Protein AF-A0A7S0E635-F1 (afdb_monomer_lite)

pLDDT: mean 75.92, std 15.13, range [39.03, 94.69]

Secondary structure (DSSP, 8-state):
-HHHHHHHHHH---HHHHHHHHHHHHHT---PPP-TTPEEE--TT---TTTTT-EEEEEEEETTEEEEEE-S-B-TT--HHHH-STT--TTTTSS--EEEE--SS-TTSTTTTEEEE-----

Structure (mmCIF, N/CA/C/O backbone):
data_AF-A0A7S0E635-F1
#
_entry.id   AF-A0A7S0E635-F1
#
loop_
_atom_site.group_PDB
_atom_site.id
_atom_site.type_symbol
_atom_site.label_atom_id
_atom_site.label_alt_id
_atom_site.label_comp_id
_atom_site.label_as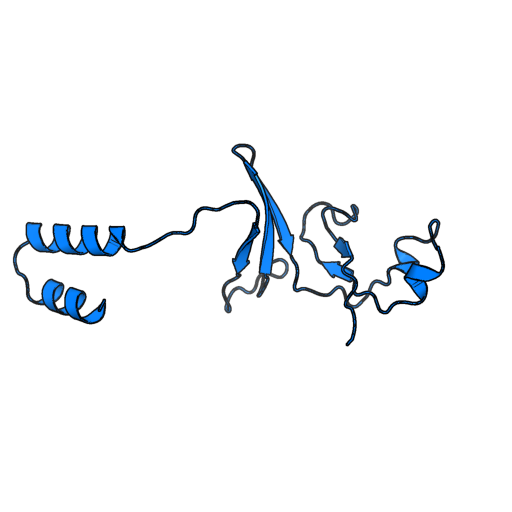ym_id
_atom_site.label_entity_id
_atom_site.label_seq_id
_atom_site.pdbx_PDB_ins_code
_atom_site.Cartn_x
_atom_site.Cartn_y
_atom_site.Cartn_z
_atom_site.occupancy
_atom_site.B_iso_or_equiv
_atom_site.auth_seq_id
_atom_site.auth_comp_id
_atom_site.auth_asym_id
_atom_site.auth_atom_id
_atom_site.pdbx_PDB_model_num
ATOM 1 N N . MET A 1 1 ? 18.607 -20.655 -15.447 1.00 58.69 1 MET A N 1
ATOM 2 C CA . MET A 1 1 ? 18.504 -20.016 -16.782 1.00 58.69 1 MET A CA 1
ATOM 3 C C . MET A 1 1 ? 19.217 -18.654 -16.898 1.00 58.69 1 MET A C 1
ATOM 5 O O . MET A 1 1 ? 19.942 -18.512 -17.871 1.00 58.69 1 MET A O 1
ATOM 9 N N . PRO A 1 2 ? 19.133 -17.677 -15.960 1.00 64.06 2 PRO A N 1
ATOM 10 C CA . PRO A 1 2 ? 19.832 -16.379 -16.104 1.00 64.06 2 PRO A CA 1
ATOM 11 C C . PRO A 1 2 ? 21.365 -16.492 -16.141 1.00 64.06 2 PRO A C 1
ATOM 13 O O . PRO A 1 2 ? 22.040 -15.770 -16.868 1.00 64.06 2 PRO A O 1
ATOM 16 N N . HIS A 1 3 ? 21.912 -17.451 -15.386 1.00 72.19 3 HIS A N 1
ATOM 17 C CA . HIS A 1 3 ? 23.354 -17.678 -15.291 1.00 72.19 3 HIS A CA 1
ATOM 18 C C . HIS A 1 3 ? 23.992 -18.060 -16.637 1.00 72.19 3 HIS A C 1
ATOM 20 O O . HIS A 1 3 ? 25.084 -17.603 -16.948 1.00 72.19 3 HIS A O 1
ATOM 26 N N . GLN A 1 4 ? 23.301 -18.843 -17.469 1.00 77.44 4 GLN A N 1
ATOM 27 C CA . GLN A 1 4 ? 23.826 -19.297 -18.759 1.00 77.44 4 GLN A CA 1
ATOM 28 C C . GLN A 1 4 ? 23.916 -18.150 -19.777 1.00 77.44 4 GLN A C 1
ATOM 30 O O . GLN A 1 4 ? 24.942 -17.998 -20.434 1.00 77.44 4 GLN A O 1
ATOM 35 N N . ALA A 1 5 ? 22.894 -17.289 -19.847 1.00 74.62 5 ALA A N 1
ATOM 36 C CA . ALA A 1 5 ? 22.912 -16.092 -20.694 1.00 74.62 5 ALA A CA 1
ATOM 37 C C . ALA A 1 5 ? 24.042 -15.122 -20.300 1.00 74.62 5 ALA A C 1
ATOM 39 O O . ALA A 1 5 ? 24.729 -14.580 -21.164 1.00 74.62 5 ALA A O 1
ATOM 40 N N . TYR A 1 6 ? 24.302 -14.975 -18.996 1.00 77.31 6 TYR A N 1
ATOM 41 C CA . TYR A 1 6 ? 25.413 -14.169 -18.485 1.00 77.31 6 TYR A CA 1
ATOM 42 C C . TYR A 1 6 ? 26.791 -14.696 -18.917 1.00 77.31 6 TYR A C 1
ATOM 44 O O . TYR A 1 6 ? 27.663 -13.906 -19.285 1.00 77.31 6 TYR A O 1
ATOM 52 N N . GLN A 1 7 ? 26.996 -16.018 -18.922 1.00 82.94 7 GLN A N 1
ATOM 53 C CA . GLN A 1 7 ? 28.259 -16.597 -19.398 1.00 82.94 7 GLN A CA 1
ATOM 54 C C . GLN A 1 7 ? 28.462 -16.365 -20.900 1.00 82.94 7 GLN A C 1
ATOM 56 O O . GLN A 1 7 ? 29.561 -16.005 -21.322 1.00 82.94 7 GLN A O 1
ATOM 61 N N . LEU A 1 8 ? 27.400 -16.481 -21.700 1.00 77.81 8 L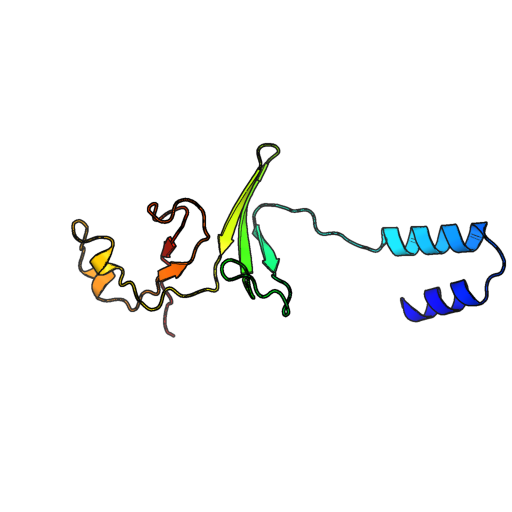EU A N 1
ATOM 62 C CA . LEU A 1 8 ? 27.476 -16.230 -23.139 1.00 77.81 8 LEU A CA 1
ATOM 63 C C . LEU A 1 8 ? 27.766 -14.744 -23.453 1.00 77.81 8 LEU A C 1
ATOM 65 O O . LEU A 1 8 ? 28.538 -14.448 -24.364 1.00 77.81 8 LEU A O 1
ATOM 69 N N . LEU A 1 9 ? 27.241 -13.802 -22.657 1.00 79.50 9 LEU A N 1
ATOM 70 C CA . LEU A 1 9 ? 27.568 -12.368 -22.760 1.00 79.50 9 LEU A CA 1
ATOM 71 C C . LEU A 1 9 ? 29.053 -12.068 -22.518 1.00 79.50 9 LEU A C 1
ATOM 73 O O . LEU A 1 9 ? 29.635 -11.243 -23.229 1.00 79.50 9 LEU A O 1
ATOM 77 N N . LYS A 1 10 ? 29.667 -12.738 -21.535 1.00 79.50 10 LYS A N 1
ATOM 78 C CA . LYS A 1 10 ? 31.096 -12.585 -21.225 1.00 79.50 10 LYS A CA 1
ATOM 79 C C . LYS A 1 10 ? 32.006 -13.125 -22.325 1.00 79.50 10 LYS A C 1
ATOM 81 O O . LYS A 1 10 ? 33.080 -12.572 -22.533 1.00 79.50 10 LYS A O 1
ATOM 86 N N . GLN A 1 11 ? 31.583 -14.185 -23.006 1.00 81.81 11 GLN A N 1
ATOM 87 C CA . GLN A 1 11 ? 32.387 -14.879 -24.016 1.00 81.81 11 GLN A CA 1
ATOM 88 C C . GLN A 1 11 ? 32.208 -14.312 -25.433 1.00 81.81 11 GLN A C 1
ATOM 90 O O . GLN A 1 11 ? 33.092 -14.463 -26.271 1.00 81.81 11 GLN A O 1
ATOM 95 N N . SER A 1 12 ? 31.087 -13.645 -25.716 1.00 76.88 12 SER A N 1
ATOM 96 C CA . SER A 1 12 ? 30.837 -13.033 -27.025 1.00 76.88 12 SER A CA 1
ATOM 97 C C . SER A 1 12 ? 31.717 -11.805 -27.242 1.00 76.88 12 SER A C 1
ATOM 99 O O . SER A 1 12 ? 31.856 -11.015 -26.324 1.00 76.88 12 SER A O 1
ATOM 101 N N . THR A 1 13 ? 32.268 -11.595 -28.441 1.00 82.00 13 THR A N 1
ATOM 102 C CA . THR A 1 13 ? 32.971 -10.354 -28.842 1.00 82.00 13 THR A CA 1
ATOM 103 C C . THR A 1 13 ? 32.078 -9.401 -29.643 1.00 82.00 13 THR A C 1
ATOM 105 O O . THR A 1 13 ? 32.420 -8.232 -29.814 1.00 82.00 13 THR A O 1
ATOM 108 N N . SER A 1 14 ? 30.908 -9.870 -30.092 1.00 87.62 14 SER A N 1
ATOM 109 C CA . SER A 1 14 ? 29.976 -9.106 -30.923 1.00 87.62 14 SER A CA 1
ATOM 110 C C . SER A 1 14 ? 29.116 -8.164 -30.086 1.00 87.62 14 SER A C 1
ATOM 112 O O . SER A 1 14 ? 28.316 -8.591 -29.251 1.00 87.62 14 SER A O 1
ATOM 114 N N . THR A 1 15 ? 29.240 -6.865 -30.349 1.00 82.69 15 THR A N 1
ATOM 115 C CA . THR A 1 15 ? 28.419 -5.826 -29.715 1.00 82.69 15 THR A CA 1
ATOM 116 C C . THR A 1 15 ? 26.935 -6.007 -30.034 1.00 82.69 15 THR A C 1
ATOM 118 O O . THR A 1 15 ? 26.112 -5.961 -29.126 1.00 82.69 15 THR A O 1
ATOM 121 N N . ILE A 1 16 ? 26.590 -6.296 -31.293 1.00 86.88 16 ILE A N 1
ATOM 122 C CA . ILE A 1 16 ? 25.194 -6.467 -31.738 1.00 86.88 16 ILE A CA 1
ATOM 123 C C . ILE A 1 16 ? 24.529 -7.634 -31.004 1.00 86.88 16 ILE A C 1
ATOM 125 O O . ILE A 1 16 ? 23.422 -7.503 -30.487 1.00 86.88 16 ILE A O 1
ATOM 129 N N . TRP A 1 17 ? 25.233 -8.760 -30.902 1.00 82.44 17 TRP A N 1
ATOM 130 C CA . TRP A 1 17 ? 24.710 -9.944 -30.229 1.00 82.44 17 TRP A CA 1
ATOM 131 C C . TRP A 1 17 ? 24.539 -9.714 -28.720 1.00 82.44 17 TRP A C 1
ATOM 133 O O . TRP A 1 17 ? 23.522 -10.097 -28.145 1.00 82.44 17 TRP A O 1
ATOM 143 N N . ARG A 1 18 ? 25.487 -9.013 -28.076 1.00 83.75 18 ARG A N 1
ATOM 144 C CA . ARG A 1 18 ? 25.351 -8.617 -26.664 1.00 83.75 18 ARG A CA 1
ATOM 145 C C . ARG A 1 18 ? 24.115 -7.746 -26.435 1.00 83.75 18 ARG A C 1
ATOM 147 O O . ARG A 1 18 ? 23.390 -7.987 -25.474 1.00 83.75 18 ARG A O 1
ATOM 154 N N . PHE A 1 19 ? 23.844 -6.787 -27.323 1.00 87.25 19 PHE A N 1
ATOM 155 C CA . PHE A 1 19 ? 22.630 -5.969 -27.255 1.00 87.25 19 PHE A CA 1
ATOM 156 C C . PHE A 1 19 ? 21.357 -6.811 -27.384 1.00 87.25 19 PHE A C 1
ATOM 158 O O . PHE A 1 19 ? 20.452 -6.649 -26.573 1.00 87.25 19 PHE A O 1
ATOM 165 N N . GLN A 1 20 ? 21.294 -7.743 -28.339 1.00 86.38 20 GLN A N 1
ATOM 166 C CA . GLN A 1 20 ? 20.126 -8.617 -28.516 1.00 86.38 20 GLN A CA 1
ATOM 167 C C . GLN A 1 20 ? 19.842 -9.465 -27.274 1.00 86.38 20 GLN A C 1
ATOM 169 O O . GLN A 1 20 ? 18.701 -9.533 -26.822 1.00 86.38 20 GLN A O 1
ATOM 174 N N . VAL A 1 21 ? 20.879 -10.049 -26.673 1.00 85.12 21 VAL A N 1
ATOM 175 C CA . VAL A 1 21 ? 20.724 -10.851 -25.454 1.00 85.12 21 VAL A CA 1
ATOM 176 C C . VAL A 1 21 ? 20.283 -9.997 -24.269 1.00 85.12 21 VAL A C 1
ATOM 178 O O . VAL A 1 21 ? 19.413 -10.418 -23.512 1.00 85.12 21 VAL A O 1
ATOM 181 N N . VAL A 1 22 ? 20.831 -8.791 -24.107 1.00 86.25 22 VAL A N 1
ATOM 182 C CA . VAL A 1 22 ? 20.393 -7.870 -23.047 1.00 86.25 22 VAL A CA 1
ATOM 183 C C . VAL A 1 22 ? 18.935 -7.454 -23.248 1.00 86.25 22 VAL A C 1
ATOM 185 O O . VAL A 1 22 ? 18.172 -7.478 -22.285 1.00 86.25 22 VAL A O 1
ATOM 188 N N . LEU A 1 23 ? 18.519 -7.137 -24.477 1.00 84.81 23 LEU A N 1
ATOM 189 C CA . LEU A 1 23 ? 17.126 -6.801 -24.785 1.00 84.81 23 LEU A CA 1
ATOM 190 C C . LEU A 1 23 ? 16.180 -7.967 -24.482 1.00 84.81 23 LEU A C 1
ATOM 192 O O . LEU A 1 23 ? 15.130 -7.752 -23.882 1.00 84.81 23 LEU A O 1
ATOM 196 N N . GLU A 1 24 ? 16.570 -9.199 -24.808 1.00 86.12 24 GLU A N 1
ATOM 197 C CA . GLU A 1 24 ? 15.784 -10.390 -24.478 1.00 86.12 24 GLU A CA 1
ATOM 198 C C . GLU A 1 24 ? 15.760 -10.693 -22.969 1.00 86.12 24 GLU A C 1
ATOM 200 O O . GLU A 1 24 ? 14.775 -11.204 -22.436 1.00 86.12 24 GLU A O 1
ATOM 205 N N . MET A 1 25 ? 16.826 -10.367 -22.236 1.00 83.69 25 MET A N 1
ATOM 206 C CA . MET A 1 25 ? 16.822 -10.459 -20.776 1.00 83.69 25 MET A CA 1
ATOM 207 C C . MET A 1 25 ? 15.890 -9.414 -20.156 1.00 83.69 25 MET A C 1
ATOM 209 O O . MET A 1 25 ? 15.108 -9.760 -19.272 1.00 83.69 25 MET A O 1
ATOM 213 N N . ILE A 1 26 ? 15.931 -8.168 -20.637 1.00 85.44 26 ILE A N 1
ATOM 214 C CA . ILE A 1 26 ? 15.063 -7.078 -20.173 1.00 85.44 26 ILE A CA 1
ATOM 215 C C . ILE A 1 26 ? 13.599 -7.374 -20.506 1.00 85.44 26 ILE A C 1
ATOM 217 O O . ILE A 1 26 ? 12.742 -7.181 -19.651 1.00 85.44 26 ILE A O 1
ATOM 221 N N . SER A 1 27 ? 13.297 -7.925 -21.685 1.00 80.62 27 SER A N 1
ATOM 222 C CA . SER A 1 27 ? 11.920 -8.260 -22.075 1.00 80.62 27 SER A CA 1
ATOM 223 C C . SER A 1 27 ? 11.283 -9.334 -21.187 1.00 80.62 27 SER A C 1
ATOM 225 O O . SER A 1 27 ? 10.061 -9.463 -21.140 1.00 80.62 27 SER A O 1
ATOM 227 N N . ARG A 1 28 ? 12.098 -10.122 -20.477 1.00 82.06 28 ARG A N 1
ATOM 228 C CA . ARG A 1 28 ? 11.642 -11.126 -19.506 1.00 82.06 28 ARG A CA 1
ATOM 229 C C . ARG A 1 28 ? 11.446 -10.550 -18.106 1.00 82.06 28 ARG A C 1
ATOM 231 O O . ARG A 1 28 ? 10.842 -11.220 -17.265 1.00 82.06 28 ARG A O 1
ATOM 238 N N . ILE A 1 29 ? 11.931 -9.337 -17.838 1.00 83.44 29 ILE A N 1
ATOM 239 C CA . ILE A 1 29 ? 11.647 -8.627 -16.593 1.00 83.44 29 ILE A CA 1
ATOM 240 C C . ILE A 1 29 ? 10.188 -8.185 -16.657 1.00 83.44 29 ILE A C 1
ATOM 242 O O . ILE A 1 29 ? 9.836 -7.197 -17.293 1.00 83.44 29 ILE A O 1
ATOM 246 N N . ARG A 1 30 ? 9.318 -8.934 -15.979 1.00 76.81 30 ARG A N 1
ATOM 247 C CA . ARG A 1 30 ? 7.959 -8.470 -15.714 1.00 76.81 30 ARG A CA 1
ATOM 248 C C . ARG A 1 30 ? 8.008 -7.495 -14.552 1.00 76.81 30 ARG A C 1
ATOM 250 O O . ARG A 1 30 ? 8.088 -7.920 -13.403 1.00 76.81 30 ARG A O 1
ATOM 257 N N . ILE A 1 31 ? 7.957 -6.205 -14.862 1.00 79.06 31 ILE A N 1
ATOM 258 C CA . ILE A 1 31 ? 7.619 -5.187 -13.872 1.00 79.06 31 ILE A CA 1
ATOM 259 C C . ILE A 1 31 ? 6.098 -5.265 -13.704 1.00 79.06 31 ILE A C 1
ATOM 261 O O . ILE A 1 31 ? 5.382 -5.053 -14.685 1.00 79.06 31 ILE A O 1
ATOM 265 N N . PRO A 1 32 ? 5.588 -5.668 -12.529 1.00 81.25 32 PRO A N 1
ATOM 266 C CA . PRO A 1 32 ? 4.153 -5.726 -12.319 1.00 81.25 32 PRO A CA 1
ATOM 267 C C . PRO A 1 32 ? 3.568 -4.321 -12.454 1.00 81.25 32 PRO A C 1
ATOM 269 O O . PRO A 1 32 ? 4.071 -3.369 -11.861 1.00 81.25 32 PRO A O 1
ATOM 272 N N . GLU A 1 33 ? 2.505 -4.208 -13.243 1.00 87.00 33 GLU A N 1
ATOM 273 C CA . GLU A 1 33 ? 1.734 -2.977 -13.343 1.00 87.00 33 GLU A CA 1
ATOM 274 C C . GLU A 1 33 ? 1.044 -2.701 -12.004 1.00 87.00 33 GLU A C 1
ATOM 276 O O . GLU A 1 33 ? 0.485 -3.606 -11.365 1.00 87.00 33 GLU A O 1
ATOM 281 N N . LEU A 1 34 ? 1.100 -1.446 -11.568 1.00 89.12 34 LEU A N 1
ATOM 282 C CA . LEU A 1 34 ? 0.384 -1.018 -10.383 1.00 89.12 34 LEU A CA 1
ATOM 283 C C . LEU A 1 34 ? -1.113 -1.004 -10.697 1.00 89.12 34 LEU A C 1
ATOM 285 O O . LEU A 1 34 ? -1.539 -0.480 -11.716 1.00 89.12 34 LEU A O 1
ATOM 289 N N . ARG A 1 35 ? -1.922 -1.617 -9.837 1.00 93.31 35 ARG A N 1
ATOM 290 C CA . ARG A 1 35 ? -3.376 -1.653 -9.989 1.00 93.31 35 ARG A CA 1
ATOM 291 C C . ARG A 1 35 ? -4.032 -1.917 -8.648 1.00 93.31 35 ARG A C 1
ATOM 293 O O . ARG A 1 35 ? -3.378 -2.340 -7.692 1.00 93.31 35 ARG A O 1
ATOM 300 N N . ARG A 1 36 ? -5.347 -1.727 -8.594 1.00 94.06 36 ARG A N 1
ATOM 301 C CA . ARG A 1 36 ? -6.154 -2.149 -7.449 1.00 94.06 36 ARG A CA 1
ATOM 302 C C . ARG A 1 36 ? -5.917 -3.633 -7.138 1.00 94.06 36 ARG A C 1
ATOM 304 O O . ARG A 1 36 ? -5.944 -4.476 -8.034 1.00 94.06 36 ARG A O 1
ATOM 311 N N . GLY A 1 37 ? -5.691 -3.941 -5.865 1.00 92.88 37 GLY A N 1
ATOM 312 C CA . GLY A 1 37 ? -5.363 -5.278 -5.367 1.00 92.88 37 GLY A CA 1
ATOM 313 C C . GLY A 1 37 ? -3.867 -5.604 -5.343 1.00 92.88 37 GLY A C 1
ATOM 314 O O . GLY A 1 37 ? -3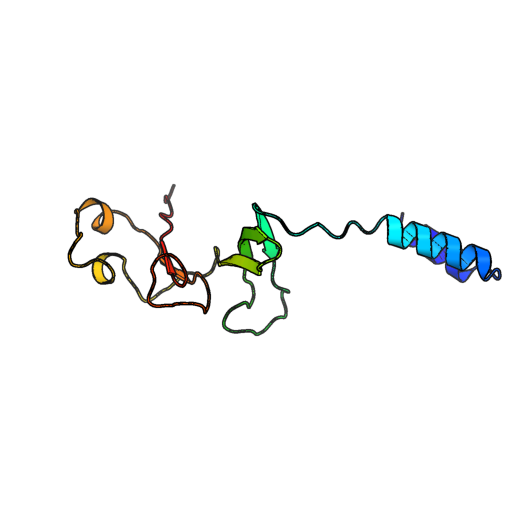.496 -6.664 -4.844 1.00 92.88 37 GLY A O 1
ATOM 315 N N . THR A 1 38 ? -2.996 -4.729 -5.853 1.00 94.12 38 THR A N 1
ATOM 316 C CA . THR A 1 38 ? -1.543 -4.912 -5.749 1.00 94.12 38 THR A CA 1
ATOM 317 C C . THR A 1 38 ? -1.065 -4.647 -4.321 1.00 94.12 38 THR A C 1
ATOM 319 O O . THR A 1 38 ? -1.492 -3.683 -3.685 1.00 94.12 38 THR A O 1
ATOM 322 N N . PHE A 1 39 ? -0.139 -5.480 -3.839 1.00 94.69 39 PHE A N 1
ATOM 323 C CA . PHE A 1 39 ? 0.611 -5.224 -2.612 1.00 94.69 39 PHE A CA 1
ATOM 324 C C . PHE A 1 39 ? 1.962 -4.587 -2.930 1.00 94.69 39 PHE A C 1
ATOM 326 O O . PHE A 1 39 ? 2.728 -5.124 -3.731 1.00 94.69 39 PHE A O 1
ATOM 333 N N . LEU A 1 40 ? 2.277 -3.478 -2.266 1.00 93.69 40 LEU A N 1
ATOM 334 C CA . LEU A 1 40 ? 3.627 -2.926 -2.223 1.00 93.69 40 LEU A CA 1
ATOM 335 C C . LEU A 1 40 ? 4.320 -3.431 -0.963 1.00 93.69 40 LEU A C 1
ATOM 337 O O . LEU A 1 40 ? 3.800 -3.275 0.141 1.00 93.69 40 LEU A O 1
ATOM 341 N N . ILE A 1 41 ? 5.488 -4.042 -1.138 1.00 93.56 41 ILE A N 1
ATOM 342 C CA . ILE A 1 41 ? 6.287 -4.589 -0.042 1.00 93.56 41 ILE A CA 1
ATOM 343 C C . ILE A 1 41 ? 7.507 -3.696 0.132 1.00 93.56 41 ILE A C 1
ATOM 345 O O . ILE A 1 41 ? 8.301 -3.536 -0.795 1.00 93.56 41 ILE A O 1
ATOM 349 N N . SER A 1 42 ? 7.648 -3.121 1.322 1.00 93.00 42 SER A N 1
ATOM 350 C CA . SER A 1 42 ? 8.814 -2.320 1.672 1.00 93.00 42 SER A CA 1
ATOM 351 C C . SER A 1 42 ? 10.080 -3.173 1.722 1.00 93.00 42 SER A C 1
ATOM 353 O O . SER A 1 42 ? 10.063 -4.340 2.127 1.00 93.00 42 SER A O 1
ATOM 355 N N . GLU A 1 43 ? 11.207 -2.584 1.334 1.00 88.44 43 GLU A N 1
ATOM 356 C CA . GLU A 1 43 ? 12.503 -3.239 1.456 1.00 88.44 43 GLU A CA 1
ATOM 357 C C . GLU A 1 43 ? 12.843 -3.527 2.925 1.00 88.44 43 GLU A C 1
ATOM 359 O O . GLU A 1 43 ? 12.600 -2.716 3.820 1.00 88.44 43 GLU A O 1
ATOM 364 N N . ARG A 1 44 ? 13.483 -4.674 3.186 1.00 79.25 44 ARG A N 1
ATOM 365 C CA . ARG A 1 44 ? 13.828 -5.107 4.553 1.00 79.25 44 ARG A CA 1
ATOM 366 C C . ARG A 1 44 ? 14.713 -4.117 5.317 1.00 79.25 44 ARG A C 1
ATOM 368 O O . ARG A 1 44 ? 14.627 -4.063 6.542 1.00 79.25 44 ARG A O 1
ATOM 375 N N . SER A 1 45 ? 15.586 -3.402 4.609 1.00 82.50 45 SER A N 1
ATOM 376 C CA . SER A 1 45 ? 16.560 -2.453 5.162 1.00 82.50 45 SER A CA 1
ATOM 377 C C . SER A 1 45 ? 16.031 -1.027 5.282 1.00 82.50 45 SER A C 1
ATOM 379 O O . SER A 1 45 ? 16.746 -0.171 5.798 1.00 82.50 45 SER A O 1
ATOM 381 N N . LYS A 1 46 ? 14.812 -0.743 4.808 1.00 78.62 46 LYS A N 1
ATOM 382 C CA . LYS A 1 46 ? 14.246 0.602 4.868 1.00 78.62 46 LYS A CA 1
ATOM 383 C C . LYS A 1 46 ? 13.914 0.968 6.320 1.00 78.62 46 LYS A C 1
ATOM 385 O O . LYS A 1 46 ? 13.051 0.344 6.933 1.00 78.62 46 LYS A O 1
ATOM 390 N N . GLN A 1 47 ? 14.615 1.972 6.849 1.00 77.19 47 GLN A N 1
ATOM 391 C CA . GLN A 1 47 ? 14.454 2.526 8.205 1.00 77.19 47 GLN A CA 1
ATOM 392 C C . GLN A 1 47 ? 13.567 3.781 8.191 1.00 77.19 47 GLN A C 1
ATOM 394 O O . GLN A 1 47 ? 13.949 4.834 8.682 1.00 77.19 47 GLN A O 1
ATOM 399 N N . ASP A 1 48 ? 12.423 3.691 7.524 1.00 80.88 48 ASP A N 1
ATOM 400 C CA . ASP A 1 48 ? 11.425 4.761 7.496 1.00 80.88 48 ASP A CA 1
ATOM 401 C C . ASP A 1 48 ? 10.368 4.450 8.557 1.00 80.88 48 ASP A C 1
ATOM 403 O O . ASP A 1 48 ? 9.840 3.339 8.564 1.00 80.88 48 ASP A O 1
ATOM 407 N N . ASP A 1 49 ? 10.065 5.398 9.440 1.00 76.25 49 ASP A N 1
ATOM 408 C CA . ASP A 1 49 ? 9.103 5.189 10.527 1.00 76.25 49 ASP A CA 1
ATOM 409 C C . ASP A 1 49 ? 7.681 4.929 10.008 1.00 76.25 49 ASP A C 1
ATOM 411 O O . ASP A 1 49 ? 6.919 4.200 10.639 1.00 76.25 49 ASP A O 1
ATOM 415 N N . ALA A 1 50 ? 7.319 5.468 8.838 1.00 80.12 50 ALA A N 1
ATOM 416 C CA . ALA A 1 50 ? 5.986 5.286 8.268 1.00 80.12 50 ALA A CA 1
ATOM 417 C C . ALA A 1 50 ? 5.877 4.006 7.425 1.00 80.12 50 ALA A C 1
ATOM 419 O O . ALA A 1 50 ? 4.871 3.302 7.473 1.00 80.12 50 ALA A O 1
ATOM 420 N N . PHE A 1 51 ? 6.903 3.683 6.633 1.00 88.12 51 PHE A N 1
ATOM 421 C CA . PHE A 1 51 ? 6.833 2.601 5.637 1.00 88.12 51 PHE A CA 1
ATOM 422 C C . PHE A 1 51 ? 7.851 1.477 5.850 1.00 88.12 51 PHE A C 1
ATOM 424 O O . PHE A 1 51 ? 7.948 0.558 5.034 1.00 88.12 51 PHE A O 1
ATOM 431 N N . GLY A 1 52 ? 8.641 1.508 6.916 1.00 90.88 52 GLY A N 1
ATOM 432 C CA . GLY A 1 52 ? 9.584 0.449 7.254 1.00 90.88 52 GLY A CA 1
ATOM 433 C C . GLY A 1 52 ? 8.857 -0.878 7.447 1.00 90.88 52 GLY A C 1
ATOM 434 O O . GLY A 1 52 ? 7.916 -0.977 8.233 1.00 90.88 52 GLY A O 1
ATOM 435 N N . ARG A 1 53 ? 9.277 -1.909 6.699 1.00 90.75 53 ARG A N 1
ATOM 436 C CA . ARG A 1 53 ? 8.678 -3.260 6.743 1.00 90.75 53 ARG A CA 1
ATOM 437 C C . ARG A 1 53 ? 7.158 -3.281 6.495 1.00 90.75 53 ARG A C 1
ATOM 439 O O . ARG A 1 53 ? 6.489 -4.230 6.902 1.00 90.75 53 ARG A O 1
ATOM 446 N N . SER A 1 54 ? 6.610 -2.257 5.840 1.00 92.69 54 SER A N 1
ATOM 447 C CA . SER A 1 54 ? 5.182 -2.182 5.553 1.00 92.69 54 SER A CA 1
ATOM 448 C C . SER A 1 54 ? 4.783 -3.071 4.374 1.00 92.69 54 SER A C 1
ATOM 450 O O . SER A 1 54 ? 5.565 -3.344 3.455 1.00 92.69 54 SER A O 1
ATOM 452 N N . VAL A 1 55 ? 3.529 -3.505 4.416 1.00 94.44 55 VAL A N 1
ATOM 453 C CA . VAL A 1 55 ? 2.782 -4.069 3.299 1.00 94.44 55 VAL A CA 1
ATOM 454 C C . VAL A 1 55 ? 1.626 -3.116 3.035 1.00 94.44 55 VAL A C 1
ATOM 456 O O . VAL A 1 55 ? 0.755 -2.948 3.889 1.00 94.44 55 VAL A O 1
ATOM 459 N N . VAL A 1 56 ? 1.630 -2.479 1.866 1.00 93.06 56 VAL A N 1
ATOM 460 C CA . VAL A 1 56 ? 0.587 -1.534 1.450 1.00 93.06 56 VAL A CA 1
ATOM 461 C C . VAL A 1 56 ? -0.326 -2.217 0.441 1.00 93.06 56 VAL A C 1
ATOM 463 O O . VAL A 1 56 ? 0.148 -2.686 -0.590 1.00 93.06 56 VAL A O 1
ATOM 466 N N . LEU A 1 57 ? -1.628 -2.254 0.706 1.00 94.25 57 LEU A N 1
ATOM 467 C CA . LEU A 1 57 ? -2.639 -2.665 -0.265 1.00 94.25 57 LEU A CA 1
ATOM 468 C C . LEU A 1 57 ? -3.080 -1.453 -1.084 1.00 94.25 57 LEU A C 1
ATOM 470 O O . LEU A 1 57 ? -3.591 -0.490 -0.517 1.00 94.25 57 LEU A O 1
ATOM 474 N N . ILE A 1 58 ? -2.954 -1.522 -2.407 1.00 93.38 58 ILE A N 1
ATOM 475 C CA . ILE A 1 58 ? -3.526 -0.523 -3.312 1.00 93.38 58 ILE A CA 1
ATOM 476 C C . ILE A 1 58 ? -5.013 -0.807 -3.501 1.00 93.38 58 ILE A C 1
ATOM 478 O O . ILE A 1 58 ? -5.388 -1.870 -4.000 1.00 93.38 58 ILE A O 1
ATOM 482 N N . PHE A 1 59 ? -5.867 0.145 -3.134 1.00 92.06 59 PHE A N 1
ATOM 483 C CA . PHE A 1 59 ? -7.314 0.026 -3.325 1.00 92.06 59 PHE A CA 1
ATOM 484 C C . PHE A 1 59 ? -7.861 0.976 -4.394 1.00 92.06 59 PHE A C 1
ATOM 486 O O . PHE A 1 59 ? -8.953 0.712 -4.897 1.00 92.06 59 PHE A O 1
ATOM 493 N N . ASP A 1 60 ? -7.094 1.997 -4.785 1.00 91.19 60 ASP A N 1
ATOM 494 C CA . ASP A 1 60 ? -7.393 2.864 -5.924 1.00 91.19 60 ASP A CA 1
ATOM 495 C C . ASP A 1 60 ? -6.113 3.246 -6.686 1.00 91.19 60 ASP A C 1
ATOM 497 O O . ASP A 1 60 ? -5.059 3.475 -6.087 1.00 91.19 60 ASP A O 1
ATOM 501 N N . HIS A 1 61 ? -6.197 3.280 -8.013 1.00 91.06 61 HIS A N 1
ATOM 502 C CA . HIS A 1 61 ? -5.099 3.654 -8.900 1.00 91.06 61 HIS A CA 1
ATOM 503 C C . HIS A 1 61 ? -5.665 4.221 -10.202 1.00 91.06 61 HIS A C 1
ATOM 505 O O . HIS A 1 61 ? -6.375 3.525 -10.929 1.00 91.06 61 HIS A O 1
ATOM 511 N N . SER A 1 62 ? -5.342 5.479 -10.486 1.00 90.25 62 SER A N 1
ATOM 512 C CA . SER A 1 62 ? -5.739 6.194 -11.697 1.00 90.25 62 SER A CA 1
ATOM 513 C C . SER A 1 62 ? -4.666 7.206 -12.105 1.00 90.25 62 SER A C 1
ATOM 515 O O . SER A 1 62 ? -3.683 7.412 -11.390 1.00 90.25 62 SER A O 1
ATOM 517 N N . ASP A 1 63 ? -4.887 7.901 -13.220 1.00 91.56 63 ASP A N 1
ATOM 518 C CA . ASP A 1 63 ? -4.008 8.982 -13.687 1.00 91.56 63 ASP A CA 1
ATOM 519 C C . ASP A 1 63 ? -3.927 10.167 -12.705 1.00 91.56 63 ASP A C 1
ATOM 521 O O . ASP A 1 63 ? -3.001 10.972 -12.771 1.00 91.56 63 ASP A O 1
ATOM 525 N N . LEU A 1 64 ? -4.882 10.276 -11.773 1.00 89.94 64 LEU A N 1
ATOM 526 C CA . LEU A 1 64 ? -4.880 11.299 -10.724 1.00 89.94 64 LEU A CA 1
ATOM 527 C C . LEU A 1 64 ? -3.984 10.927 -9.538 1.00 89.94 64 LEU A C 1
ATOM 529 O O . LEU A 1 64 ? -3.613 11.798 -8.752 1.00 89.94 64 LEU A O 1
ATOM 533 N N . GLY A 1 65 ? -3.644 9.646 -9.386 1.00 86.12 65 GLY A N 1
ATOM 534 C CA . GLY A 1 65 ? -2.821 9.167 -8.287 1.00 86.12 65 GLY A CA 1
ATOM 535 C C . GLY A 1 65 ? -3.152 7.748 -7.843 1.00 86.12 65 GLY A C 1
ATOM 536 O O . GLY A 1 65 ? -3.951 7.026 -8.437 1.00 86.12 65 GLY A O 1
ATOM 537 N N . THR A 1 66 ? -2.495 7.339 -6.761 1.00 89.69 66 THR A N 1
ATOM 538 C CA . THR A 1 66 ? -2.661 6.012 -6.163 1.00 89.69 66 THR A CA 1
ATOM 539 C C . THR A 1 66 ? -3.005 6.157 -4.696 1.00 89.69 66 THR A C 1
ATOM 541 O O . THR A 1 66 ? -2.325 6.888 -3.977 1.00 89.69 66 THR A O 1
ATOM 544 N N . MET A 1 67 ? -4.010 5.414 -4.247 1.00 90.88 67 MET A N 1
ATOM 545 C CA . MET A 1 67 ? -4.346 5.295 -2.837 1.00 90.88 67 MET A CA 1
ATOM 546 C C . MET A 1 67 ? -4.086 3.873 -2.358 1.00 90.88 67 MET A C 1
ATOM 548 O O . MET A 1 67 ? -4.429 2.880 -3.011 1.00 90.88 67 MET A O 1
ATOM 552 N N . GLY A 1 68 ? -3.483 3.783 -1.181 1.00 89.62 68 GLY A N 1
ATOM 553 C CA . GLY A 1 68 ? -3.221 2.519 -0.527 1.00 89.62 68 GLY A CA 1
ATOM 554 C C . GLY A 1 68 ? -3.235 2.656 0.982 1.00 89.62 68 GLY A C 1
ATOM 555 O O . GLY A 1 68 ? -3.187 3.761 1.518 1.00 89.62 68 GLY A O 1
ATOM 556 N N . VAL A 1 69 ? -3.322 1.513 1.650 1.00 90.81 69 VAL A N 1
ATOM 557 C CA . VAL A 1 69 ? -3.387 1.422 3.107 1.00 90.81 69 VAL A CA 1
ATOM 558 C C . VAL A 1 69 ? -2.380 0.396 3.608 1.00 90.81 69 VAL A C 1
ATOM 560 O O . VAL A 1 69 ? -2.230 -0.674 3.013 1.00 90.81 69 VAL A O 1
ATOM 563 N N . ILE A 1 70 ? -1.667 0.725 4.680 1.00 91.69 70 ILE A N 1
ATOM 56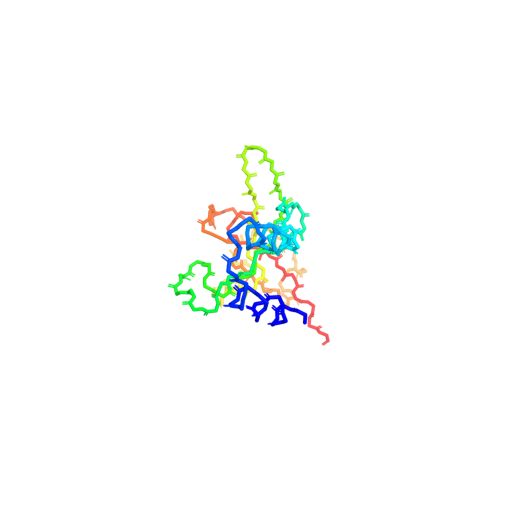4 C CA . ILE A 1 70 ? -0.782 -0.213 5.375 1.00 91.69 70 ILE A CA 1
ATOM 565 C C . ILE A 1 70 ? -1.645 -1.224 6.144 1.00 91.69 70 ILE A C 1
ATOM 567 O O . ILE A 1 70 ? -2.582 -0.850 6.845 1.00 91.69 70 ILE A O 1
ATOM 571 N N . ILE A 1 71 ? -1.340 -2.517 6.000 1.00 91.12 71 ILE A N 1
ATOM 572 C CA . ILE A 1 71 ? -2.169 -3.610 6.549 1.00 91.12 71 ILE A CA 1
ATOM 573 C C . ILE A 1 71 ? -1.458 -4.483 7.591 1.00 91.12 71 ILE A C 1
ATOM 575 O O . ILE A 1 71 ? -2.009 -5.492 8.024 1.00 91.12 71 ILE A O 1
ATOM 579 N N . ASN A 1 72 ? -0.227 -4.143 7.971 1.00 90.62 72 ASN A N 1
ATOM 580 C CA . ASN A 1 72 ? 0.610 -4.985 8.832 1.00 90.62 72 ASN A CA 1
ATOM 581 C C . ASN A 1 72 ? 1.325 -4.221 9.958 1.00 90.62 72 ASN A C 1
ATOM 583 O O . ASN A 1 72 ? 2.325 -4.715 10.478 1.00 90.62 72 ASN A O 1
ATOM 587 N N . GLN A 1 73 ? 0.850 -3.026 10.306 1.00 88.31 73 GLN A N 1
ATOM 588 C CA . GLN A 1 73 ? 1.388 -2.225 11.404 1.00 88.31 73 GLN A CA 1
ATOM 589 C C . GLN A 1 73 ? 0.270 -1.955 12.414 1.00 88.31 73 GLN A C 1
ATOM 591 O O . GLN A 1 73 ? -0.673 -1.232 12.100 1.00 88.31 73 GLN A O 1
ATOM 596 N N . ASP A 1 74 ? 0.352 -2.579 13.590 1.00 84.56 74 ASP A N 1
ATOM 597 C CA . ASP A 1 74 ? -0.617 -2.402 14.677 1.00 84.56 74 ASP A CA 1
ATOM 598 C C . ASP A 1 74 ? -0.416 -1.025 15.367 1.00 84.56 74 ASP A C 1
ATOM 600 O O . ASP A 1 74 ? 0.686 -0.472 15.391 1.00 84.56 74 ASP A O 1
ATOM 604 N N . LEU A 1 75 ? -1.493 -0.445 15.903 1.00 79.50 75 LEU A N 1
ATOM 605 C CA . LEU A 1 75 ? -1.479 0.732 16.776 1.00 79.50 75 LEU A CA 1
ATOM 606 C C . LEU A 1 75 ? -1.654 0.268 18.222 1.00 79.50 75 LEU A C 1
ATOM 608 O O . LEU A 1 75 ? -2.775 0.089 18.693 1.00 79.50 75 LEU A O 1
ATOM 612 N N . ASP A 1 76 ? -0.540 0.101 18.927 1.00 70.19 76 ASP A N 1
ATOM 613 C CA . ASP A 1 76 ? -0.510 -0.533 20.253 1.00 70.19 76 ASP A CA 1
ATOM 614 C C . ASP A 1 76 ? -1.240 0.254 21.360 1.00 70.19 76 ASP A C 1
ATOM 616 O O . ASP A 1 76 ? -1.537 -0.296 22.418 1.00 70.19 76 ASP A O 1
ATOM 620 N N . SER A 1 77 ? -1.521 1.545 21.153 1.00 66.06 77 SER A N 1
ATOM 621 C CA . SER A 1 77 ? -1.994 2.455 22.207 1.00 66.06 77 SER A CA 1
ATOM 622 C C . SER A 1 77 ? -3.434 2.943 22.067 1.00 66.06 77 SER A C 1
ATOM 624 O O . SER A 1 77 ? -3.862 3.741 22.897 1.00 66.06 77 SER A O 1
ATOM 626 N N . LEU A 1 78 ? -4.180 2.513 21.044 1.00 66.12 78 LEU A N 1
ATOM 627 C CA . LEU A 1 78 ? -5.527 3.026 20.786 1.00 66.12 78 LEU A CA 1
ATOM 628 C C . LEU A 1 78 ? -6.550 1.893 20.762 1.00 66.12 78 LEU A C 1
ATOM 630 O O . LEU A 1 78 ? -6.443 0.960 19.966 1.00 66.12 78 LEU A O 1
ATOM 634 N N . ASN A 1 79 ? -7.579 2.001 21.601 1.00 66.31 79 ASN A N 1
ATOM 635 C CA . ASN A 1 79 ? -8.718 1.091 21.569 1.00 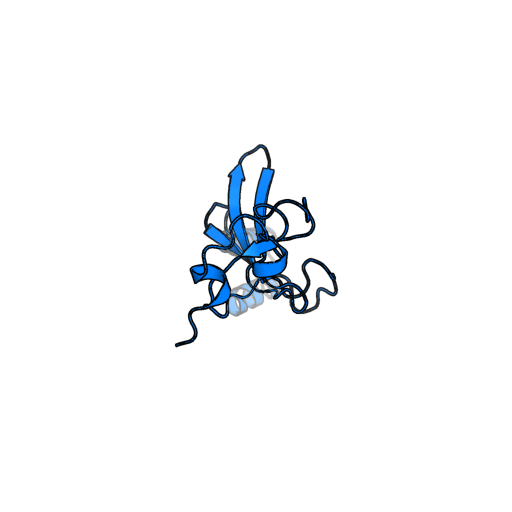66.31 79 ASN A CA 1
ATOM 636 C C . ASN A 1 79 ? -9.855 1.687 20.722 1.00 66.31 79 ASN A C 1
ATOM 638 O O . ASN A 1 79 ? -10.131 2.887 20.764 1.00 66.31 79 ASN A O 1
ATOM 642 N N . LEU A 1 80 ? -10.578 0.843 19.986 1.00 67.44 80 LEU A N 1
ATOM 643 C CA . LEU A 1 80 ? -11.774 1.236 19.229 1.00 67.44 80 LEU A CA 1
ATOM 644 C C . LEU A 1 80 ? -12.805 2.022 20.042 1.00 67.44 80 LEU A C 1
ATOM 646 O O . LEU A 1 80 ? -13.431 2.945 19.518 1.00 67.44 80 LEU A O 1
ATOM 650 N N . GLY A 1 81 ? -12.985 1.658 21.314 1.00 65.12 81 GLY A N 1
ATOM 651 C CA . GLY A 1 81 ? -13.922 2.321 22.216 1.00 65.12 81 GLY A CA 1
ATOM 652 C C . GLY A 1 81 ? -13.577 3.788 22.479 1.00 65.12 81 GLY A C 1
ATOM 653 O O . GLY A 1 81 ? -14.484 4.586 22.705 1.00 65.12 81 GLY A O 1
ATOM 654 N N . GLU A 1 82 ? -12.297 4.154 22.400 1.00 67.44 82 GLU A N 1
ATOM 655 C CA . GLU A 1 82 ? -11.821 5.533 22.562 1.00 67.44 82 GLU A CA 1
ATOM 656 C C . GLU A 1 82 ? -12.037 6.362 21.291 1.00 67.44 82 GLU A C 1
ATOM 658 O O . GLU A 1 82 ? -12.257 7.569 21.361 1.00 67.44 82 GLU A O 1
ATOM 663 N N . MET A 1 83 ? -12.023 5.715 20.123 1.00 66.94 83 MET A N 1
ATOM 664 C CA . MET A 1 83 ? -12.187 6.373 18.827 1.00 66.94 83 MET A CA 1
ATOM 665 C C . MET A 1 83 ? -13.658 6.650 18.478 1.00 66.94 83 MET A C 1
ATOM 667 O O . MET A 1 83 ? -13.956 7.624 17.788 1.00 66.94 83 MET A O 1
ATOM 671 N N . TYR A 1 84 ? -14.588 5.833 18.984 1.00 67.44 84 TYR A N 1
ATOM 672 C CA . TYR A 1 84 ? -16.029 5.974 18.740 1.00 67.44 84 TYR A CA 1
ATOM 673 C C . TYR A 1 84 ? -16.856 5.994 20.035 1.00 67.44 84 TYR A C 1
ATOM 675 O O . TYR A 1 84 ? -17.682 5.105 20.262 1.00 67.44 84 TYR A O 1
ATOM 683 N N . PRO A 1 85 ? -16.708 7.032 20.877 1.00 63.78 85 PRO A N 1
ATOM 684 C CA . PRO A 1 85 ? -17.420 7.108 22.152 1.00 63.78 85 PRO A CA 1
ATOM 685 C C . PRO A 1 85 ? -18.950 7.167 21.981 1.00 63.78 85 PRO A C 1
ATOM 687 O O . PRO A 1 85 ? -19.682 6.593 22.788 1.00 63.78 85 PRO A O 1
ATOM 690 N N . GLN A 1 86 ? -19.438 7.801 20.906 1.00 57.78 86 GLN A N 1
ATOM 691 C CA . GLN A 1 86 ? -20.871 8.035 20.659 1.00 57.78 86 GLN A CA 1
ATOM 692 C C . GLN A 1 86 ? -21.593 6.877 19.948 1.00 57.78 86 GLN A C 1
ATOM 694 O O . GLN A 1 86 ? -22.805 6.749 20.079 1.00 57.78 86 GLN A O 1
ATOM 699 N N . ASN A 1 87 ? -20.860 6.005 19.246 1.00 55.12 87 ASN A N 1
ATOM 700 C CA . ASN A 1 87 ? -21.419 4.890 18.466 1.00 55.12 87 ASN A CA 1
ATOM 701 C C . ASN A 1 87 ? -21.154 3.542 19.145 1.00 55.12 87 ASN A C 1
ATOM 703 O O . ASN A 1 87 ? -20.960 2.531 18.475 1.00 55.12 87 ASN A O 1
ATOM 707 N N . SER A 1 88 ? -21.089 3.535 20.478 1.00 52.75 88 SER A N 1
ATOM 708 C CA . SER A 1 88 ? -20.733 2.365 21.277 1.00 52.75 88 SER A CA 1
ATOM 709 C C . SER A 1 88 ? -21.878 1.359 21.361 1.00 52.75 88 SER A C 1
ATOM 711 O O . SER A 1 88 ? -22.400 1.029 22.416 1.00 52.75 88 SER A O 1
ATOM 713 N N . THR A 1 89 ? -22.257 0.821 20.215 1.00 54.09 89 THR A N 1
ATOM 714 C CA . THR A 1 89 ? -22.869 -0.491 20.149 1.00 54.09 89 THR A CA 1
ATOM 715 C C . THR A 1 89 ? -21.901 -1.495 20.776 1.00 54.09 89 THR A C 1
ATOM 717 O O . THR A 1 89 ? -20.775 -1.666 20.298 1.00 54.09 89 THR A O 1
ATOM 720 N N . ASP A 1 90 ? -22.339 -2.151 21.850 1.00 56.22 90 ASP A N 1
ATOM 721 C CA . ASP A 1 90 ? -21.554 -3.074 22.682 1.00 56.22 90 ASP A CA 1
ATOM 722 C C . ASP A 1 90 ? -20.790 -4.158 21.897 1.00 56.22 90 ASP A C 1
ATOM 724 O O . ASP A 1 90 ? -19.797 -4.695 22.389 1.00 56.22 90 ASP A O 1
ATOM 728 N N . PHE A 1 91 ? -21.177 -4.425 20.642 1.00 56.09 91 PHE A N 1
ATOM 729 C CA . PHE A 1 91 ? -20.484 -5.353 19.747 1.00 56.09 91 PHE A CA 1
ATOM 730 C C . PHE A 1 91 ? -19.013 -4.993 19.475 1.00 56.09 91 PHE A C 1
ATOM 732 O O . PHE A 1 91 ? -18.208 -5.899 19.269 1.00 56.09 91 PHE A O 1
ATOM 739 N N . LEU A 1 92 ? -18.645 -3.703 19.465 1.00 54.47 92 LEU A N 1
ATOM 740 C CA . LEU A 1 92 ? -17.260 -3.267 19.211 1.00 54.47 92 LEU A CA 1
ATOM 741 C C . LEU A 1 92 ? -16.367 -3.394 20.444 1.00 54.47 92 LEU A C 1
ATOM 743 O O . LEU A 1 92 ? -15.165 -3.579 20.302 1.00 54.47 92 LEU A O 1
ATOM 747 N N . ARG A 1 93 ? -16.948 -3.310 21.646 1.00 56.47 93 ARG A N 1
ATOM 748 C CA . ARG A 1 93 ? -16.216 -3.452 22.914 1.00 56.47 93 ARG A CA 1
ATOM 749 C C . ARG A 1 93 ? -15.947 -4.913 23.274 1.00 56.47 93 ARG A C 1
ATOM 751 O O . ARG A 1 93 ? -15.012 -5.190 24.012 1.00 56.47 93 ARG A O 1
ATOM 758 N N . GLN A 1 94 ? -16.776 -5.833 22.777 1.00 54.44 94 GLN A N 1
ATOM 759 C CA . GLN A 1 94 ? -16.690 -7.265 23.082 1.00 54.44 94 GLN A CA 1
ATOM 760 C C . GLN A 1 94 ? -15.697 -8.036 22.207 1.00 54.44 94 GLN A C 1
ATOM 762 O O . GLN A 1 94 ? -15.381 -9.181 22.524 1.00 54.44 94 GLN A O 1
ATOM 767 N N . ARG A 1 95 ? -15.221 -7.454 21.102 1.00 57.28 95 ARG A N 1
ATOM 768 C CA . ARG A 1 95 ? -14.232 -8.099 20.235 1.00 57.28 95 ARG A CA 1
ATOM 769 C C . ARG A 1 95 ? -12.861 -7.478 20.435 1.00 57.28 95 ARG A C 1
ATOM 771 O O . ARG A 1 95 ? -12.728 -6.259 20.458 1.00 57.28 95 ARG A O 1
ATOM 778 N N . ASP A 1 96 ? -11.856 -8.342 20.504 1.00 61.62 96 ASP A N 1
ATOM 779 C CA . ASP A 1 96 ? -10.449 -7.958 20.506 1.00 61.62 96 ASP A CA 1
ATOM 780 C C . ASP A 1 96 ? -10.058 -7.511 19.087 1.00 61.62 96 ASP A C 1
ATOM 782 O O . ASP A 1 96 ? -9.617 -8.291 18.242 1.00 61.62 96 ASP A O 1
ATOM 786 N N . VAL A 1 97 ? -10.392 -6.264 18.758 1.00 67.94 97 VAL A N 1
ATOM 787 C CA . VAL A 1 97 ? -10.201 -5.696 17.423 1.00 67.94 97 VAL A CA 1
ATOM 788 C C . VAL A 1 97 ? -8.977 -4.792 17.440 1.00 67.94 97 VAL A C 1
ATOM 790 O O . VAL A 1 97 ? -8.968 -3.750 18.093 1.00 67.94 97 VAL A O 1
ATOM 793 N N . ALA A 1 98 ? -7.960 -5.188 16.677 1.00 71.50 98 ALA A N 1
ATOM 794 C CA . ALA A 1 98 ? -6.748 -4.406 16.502 1.00 71.50 98 ALA A CA 1
ATOM 795 C C . ALA A 1 98 ? -6.999 -3.201 15.584 1.00 71.50 98 ALA A C 1
ATOM 797 O O . ALA A 1 98 ? -7.574 -3.316 14.496 1.00 71.50 98 ALA A O 1
ATOM 798 N N . LEU A 1 99 ? -6.526 -2.037 16.018 1.00 77.75 99 LEU A N 1
ATOM 799 C CA . LEU A 1 99 ? -6.384 -0.874 15.154 1.00 77.75 99 LEU A CA 1
ATOM 800 C C . LEU A 1 99 ? -5.035 -0.943 14.450 1.00 77.75 99 LEU A C 1
ATOM 802 O O . LEU A 1 99 ? -4.025 -1.240 15.078 1.00 77.75 99 LEU A O 1
ATOM 806 N N . LEU A 1 100 ? -5.020 -0.653 13.154 1.00 84.12 100 LEU A N 1
ATOM 807 C CA . LEU A 1 100 ? -3.806 -0.586 12.355 1.00 84.12 100 LEU A CA 1
ATOM 808 C C . LEU A 1 100 ? -3.494 0.853 11.958 1.00 84.12 100 LEU A C 1
ATOM 810 O O . LEU A 1 100 ? -4.389 1.664 11.694 1.00 84.12 100 LEU A O 1
ATOM 814 N N . TYR A 1 101 ? -2.207 1.150 11.846 1.00 85.00 101 TYR A N 1
ATOM 815 C CA . TYR A 1 101 ? -1.728 2.366 11.215 1.00 85.00 101 TYR A CA 1
ATOM 816 C C . TYR A 1 101 ? -1.931 2.237 9.705 1.00 85.00 101 TYR A C 1
ATOM 818 O O . TYR A 1 101 ? -1.338 1.365 9.079 1.00 85.00 101 TYR A O 1
ATOM 826 N N . GLY A 1 102 ? -2.802 3.069 9.127 1.00 84.69 102 GLY A N 1
ATOM 827 C CA . GLY A 1 102 ? -3.161 3.000 7.707 1.00 84.69 102 GLY A CA 1
ATOM 828 C C . GLY A 1 102 ? -2.209 3.778 6.796 1.00 84.69 102 GLY A C 1
ATOM 829 O O . GLY A 1 102 ? -2.102 3.464 5.611 1.00 84.69 102 GLY A O 1
ATOM 830 N N . GLY A 1 103 ? -1.495 4.758 7.352 1.00 86.19 103 GLY A N 1
ATOM 831 C CA . GLY A 1 103 ? -0.551 5.611 6.641 1.00 86.19 103 GLY A CA 1
ATOM 832 C C . GLY A 1 103 ? -0.478 7.024 7.232 1.00 86.19 103 GLY A C 1
ATOM 833 O O . GLY A 1 103 ? -1.244 7.370 8.132 1.00 86.19 103 GLY A O 1
ATOM 834 N N . PRO A 1 104 ? 0.436 7.871 6.730 1.00 82.00 104 PRO A N 1
ATOM 835 C CA . PRO A 1 104 ? 0.677 9.208 7.281 1.00 82.00 104 PRO A CA 1
ATOM 836 C C . PRO A 1 104 ? -0.368 10.258 6.876 1.00 82.00 104 PRO A C 1
ATOM 838 O O . PRO A 1 104 ? -0.370 11.362 7.418 1.00 82.00 104 PRO A O 1
ATOM 841 N N . VAL A 1 105 ? -1.242 9.951 5.914 1.00 78.06 105 VAL A N 1
ATOM 842 C CA . VAL A 1 105 ? -2.215 10.904 5.367 1.00 78.06 105 VAL A CA 1
ATOM 843 C C . VAL A 1 105 ? -3.495 10.887 6.205 1.00 78.06 105 VAL A C 1
ATOM 845 O O . VAL A 1 105 ? -4.055 9.828 6.455 1.00 78.06 105 VAL A O 1
ATOM 848 N N . ASN A 1 106 ? -3.978 12.065 6.618 1.00 63.12 106 ASN A N 1
ATOM 849 C CA . ASN A 1 106 ? -5.239 12.254 7.353 1.00 63.12 106 ASN A CA 1
ATOM 850 C C . ASN A 1 106 ? -5.429 11.299 8.551 1.00 63.12 106 ASN A C 1
ATOM 852 O O . ASN A 1 106 ? -6.399 10.549 8.623 1.00 63.12 106 ASN A O 1
ATOM 856 N N . LEU A 1 107 ? -4.538 11.389 9.545 1.00 60.19 107 LEU A N 1
ATOM 857 C CA . LEU A 1 107 ? -4.588 10.609 10.798 1.00 60.19 107 LEU A CA 1
ATOM 858 C C . LEU A 1 107 ? -5.888 10.771 11.612 1.00 60.19 107 LEU A C 1
ATOM 860 O O . LEU A 1 107 ? -6.166 9.945 12.482 1.00 60.19 107 LEU A O 1
ATOM 864 N N . ASN A 1 108 ? -6.668 11.819 11.331 1.00 54.09 108 ASN A N 1
ATOM 865 C CA . ASN A 1 108 ? -7.952 12.098 11.977 1.00 54.09 108 ASN A CA 1
ATOM 866 C C . ASN A 1 108 ? -9.150 11.448 11.258 1.00 54.09 108 ASN A C 1
ATOM 868 O O . ASN A 1 108 ? -10.233 11.397 11.834 1.00 54.09 108 ASN A O 1
ATOM 872 N N . ASP A 1 109 ? -8.960 10.918 10.045 1.00 55.66 109 ASP A N 1
ATOM 873 C CA . ASP A 1 109 ? -9.985 10.176 9.315 1.00 55.66 109 ASP A CA 1
ATOM 874 C C . ASP A 1 109 ? -9.750 8.671 9.464 1.00 55.66 109 ASP A C 1
ATOM 876 O O . ASP A 1 109 ? -8.738 8.121 9.016 1.00 55.66 109 ASP A O 1
ATOM 880 N N . ALA A 1 110 ? -10.751 7.982 10.010 1.00 51.66 110 ALA A N 1
ATOM 881 C CA . ALA A 1 110 ? -10.802 6.524 10.141 1.00 51.66 110 ALA A CA 1
ATOM 882 C C . ALA A 1 110 ? -10.685 5.753 8.812 1.00 51.66 110 ALA A C 1
ATOM 884 O O . ALA A 1 110 ? -10.548 4.536 8.805 1.00 51.66 110 ALA A O 1
ATOM 885 N N . CYS A 1 111 ? -10.801 6.444 7.678 1.00 41.81 111 CYS A N 1
ATOM 886 C CA . CYS A 1 111 ? -10.707 5.834 6.357 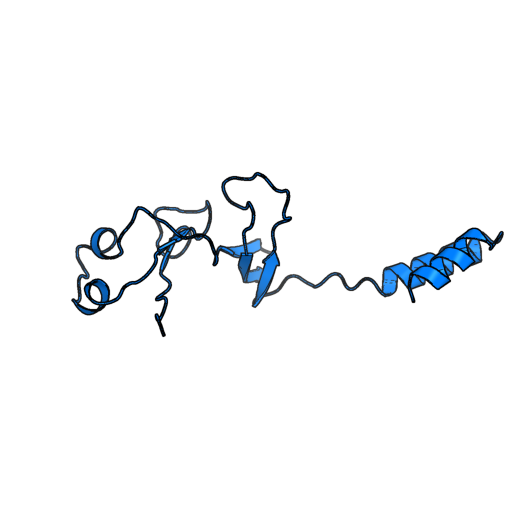1.00 41.81 111 CYS A CA 1
ATOM 887 C C . CYS A 1 111 ? -9.340 6.049 5.690 1.00 41.81 111 CYS A C 1
ATOM 889 O O . CYS A 1 111 ? -9.033 5.329 4.746 1.00 41.81 111 CYS A O 1
ATOM 891 N N . ASN A 1 112 ? -8.522 7.005 6.159 1.00 43.91 112 ASN A N 1
ATOM 892 C CA . ASN A 1 112 ? -7.301 7.425 5.454 1.00 43.91 112 ASN A CA 1
ATOM 893 C C . ASN A 1 112 ? -6.008 7.248 6.271 1.00 43.91 112 ASN A C 1
ATOM 895 O O . ASN A 1 112 ? -4.978 6.938 5.678 1.00 43.91 112 ASN A O 1
ATOM 899 N N . GLY A 1 113 ? -6.051 7.376 7.604 1.00 51.69 113 GLY A N 1
ATOM 900 C CA . GLY A 1 113 ? -4.850 7.262 8.448 1.00 51.69 113 GLY A CA 1
ATOM 901 C C . GLY A 1 113 ? -4.844 6.096 9.443 1.00 51.69 113 GLY A C 1
ATOM 902 O O . GLY A 1 113 ? -3.782 5.707 9.933 1.00 51.69 113 GLY A O 1
ATOM 903 N N . ARG A 1 114 ? -6.006 5.512 9.760 1.00 56.44 114 ARG A N 1
ATOM 904 C CA . ARG A 1 114 ? -6.147 4.432 10.755 1.00 56.44 114 ARG A CA 1
ATOM 905 C C . ARG A 1 114 ? -7.146 3.398 10.264 1.00 56.44 114 ARG A C 1
ATOM 907 O O . ARG A 1 114 ? -8.308 3.733 10.108 1.00 56.44 114 ARG A O 1
ATOM 914 N N . LEU A 1 115 ? -6.714 2.165 10.023 1.00 58.41 115 LEU A N 1
ATOM 915 C CA . LEU A 1 115 ? -7.580 1.099 9.523 1.00 58.41 115 LEU A CA 1
ATOM 916 C C . LEU A 1 115 ? -8.043 0.218 10.686 1.00 58.41 115 LEU A C 1
ATOM 918 O O . LEU A 1 115 ? -7.230 -0.328 11.425 1.00 58.41 115 LEU A O 1
ATOM 922 N N . VAL A 1 116 ? -9.354 0.046 10.833 1.00 55.41 116 VAL A N 1
ATOM 923 C CA . VAL A 1 116 ? -9.925 -0.903 11.795 1.00 55.41 116 VAL A CA 1
ATOM 924 C C . VAL A 1 116 ? -10.016 -2.273 11.127 1.00 55.41 116 VAL A C 1
ATOM 926 O O . VAL A 1 116 ? -10.848 -2.458 10.239 1.00 55.41 116 VAL A O 1
ATOM 929 N N . LEU A 1 117 ? -9.204 -3.246 11.545 1.00 55.28 117 LEU A N 1
ATOM 930 C CA . LEU A 1 117 ? -9.353 -4.633 11.100 1.00 55.28 117 LEU A CA 1
ATOM 931 C C . LEU A 1 117 ? -9.737 -5.517 12.282 1.00 55.28 117 LEU A C 1
ATOM 933 O O . LEU A 1 117 ? -8.975 -5.679 13.231 1.00 55.28 117 LEU A O 1
ATOM 937 N N . SER A 1 118 ? -10.900 -6.167 12.206 1.00 46.78 118 SER A N 1
ATOM 938 C CA . SER A 1 118 ? -11.222 -7.236 13.149 1.00 46.78 118 SER A CA 1
ATOM 939 C C . SER A 1 118 ? -10.309 -8.431 12.885 1.00 46.78 118 SER A C 1
ATOM 941 O O . SER A 1 118 ? -10.569 -9.229 11.980 1.00 46.78 118 SER A O 1
ATOM 943 N N . LYS A 1 119 ? -9.241 -8.576 13.676 1.00 44.41 119 LYS A N 1
ATOM 944 C CA . LYS A 1 119 ? -8.556 -9.862 13.807 1.00 44.41 119 LYS A CA 1
ATOM 945 C C . LYS A 1 119 ? -9.577 -10.831 14.403 1.00 44.41 119 LYS A C 1
ATOM 947 O O . LYS A 1 119 ? -10.085 -10.632 15.499 1.00 44.41 119 LYS A O 1
ATOM 952 N N . THR A 1 120 ? -9.940 -11.851 13.635 1.00 39.03 120 THR A N 1
ATOM 953 C CA . THR A 1 120 ? -10.671 -12.989 14.191 1.00 39.03 120 THR A CA 1
ATOM 954 C C . THR A 1 120 ? -9.598 -13.886 14.784 1.00 39.03 120 THR A C 1
ATOM 956 O O . THR A 1 120 ? -8.812 -14.461 14.033 1.00 39.03 120 THR A O 1
ATOM 959 N N . VAL A 1 121 ? -9.479 -13.909 16.111 1.00 39.88 121 VAL A N 1
ATOM 960 C CA . VAL A 1 121 ? -8.624 -14.890 16.787 1.00 39.88 121 VAL A CA 1
ATOM 961 C C . VAL A 1 121 ? -9.260 -16.268 16.532 1.00 39.88 121 VAL A C 1
ATOM 963 O O . VAL A 1 121 ? -10.467 -16.388 16.763 1.00 39.88 121 VAL A O 1
ATOM 966 N N . PRO A 1 122 ? -8.528 -17.245 15.962 1.00 42.81 122 PRO A N 1
ATOM 967 C CA . PRO A 1 122 ? -9.054 -18.590 15.740 1.00 42.81 122 PRO A CA 1
ATOM 968 C C . PRO A 1 122 ? -9.383 -19.318 17.046 1.00 42.81 122 PRO A C 1
ATOM 970 O O . PRO A 1 122 ? -8.705 -19.049 18.064 1.00 42.81 122 PRO A O 1
#

Radius of gyration: 22.8 Å; chains: 1; bounding box: 56×32×55 Å

InterPro domains:
  IPR003774 AlgH-like [PF02622] (47-108)

Sequence (122 aa):
MPHQAYQLLKQSTSTIWRFQVVLEMISRIRIPELRRGTFLISERSKQDDAFGRSVVLIFDHSDLGTMGVIINQDLDSLNLGEMYPQNSTDFLRQRDVALLYGGPVNLNDACNGRLVLSKTVP

Foldseek 3Di:
DVVVLVVVLVVDPDPVVNVVSVVVVVVPPDPDDDDQQDWDADDQPDPDPFRHRWIWGWHDDDPVGTATFTDPAFDPPDQPCVLCVPPPPVVRVPAPKTKGQGGDPPCNDCVHGIDTDRDPDD

Organism: NCBI:txid3032